Protein AF-A0A354F8G6-F1 (afdb_monomer_lite)

Sequence (89 aa):
MAKESSVAPKERVNIVYKPATGGAQAEVELPLKLLVLGDYTLRADDTPLEERKPVNIDKDNFNDVIKNQGLNLSLKVPNKLTGKEGEDI

Secondary structure (DSSP, 8-state):
--------S--S---------TTPPPP-PPP--------SS-S---S-GGGPPPPP--TTTHHHHHHHTT-------B--SS--TT-B-

Radius of gyration: 29.37 Å; chains: 1; bounding box: 54×34×80 Å

Structure (mmCIF, N/CA/C/O backbone):
data_AF-A0A354F8G6-F1
#
_entry.id   AF-A0A354F8G6-F1
#
loop_
_atom_site.group_PDB
_atom_site.id
_atom_site.type_symbol
_atom_site.label_atom_id
_atom_site.label_alt_id
_atom_site.label_comp_id
_atom_site.label_asym_id
_atom_site.label_entity_id
_atom_site.label_seq_id
_atom_site.pdbx_PDB_ins_code
_atom_site.Cartn_x
_atom_site.Cartn_y
_atom_site.Cartn_z
_atom_site.occupancy
_atom_site.B_iso_or_equiv
_atom_site.auth_seq_id
_atom_site.auth_comp_id
_atom_site.auth_asym_id
_atom_site.auth_atom_id
_atom_site.pdbx_PDB_model_num
ATOM 1 N N . MET A 1 1 ? -10.966 9.842 28.448 1.00 51.25 1 MET A N 1
ATOM 2 C CA . MET A 1 1 ? -11.488 10.931 29.305 1.00 51.25 1 MET A CA 1
ATOM 3 C C . MET A 1 1 ? -12.118 11.989 28.402 1.00 51.25 1 MET A C 1
ATOM 5 O O . MET A 1 1 ? -11.713 12.043 27.251 1.00 51.25 1 MET A O 1
ATOM 9 N N . ALA A 1 2 ? -13.101 12.749 28.905 1.00 52.16 2 ALA A N 1
ATOM 10 C CA . ALA A 1 2 ? -14.127 13.535 28.185 1.00 52.16 2 ALA A CA 1
ATOM 11 C C . ALA A 1 2 ? -15.379 12.730 27.757 1.00 52.16 2 ALA A C 1
ATOM 13 O O . ALA A 1 2 ? -15.590 12.447 26.583 1.00 52.16 2 ALA A O 1
ATOM 14 N N . LYS A 1 3 ? -16.218 12.349 28.733 1.00 60.38 3 LYS A N 1
ATOM 15 C CA . LYS A 1 3 ? -17.601 11.864 28.518 1.00 60.38 3 LYS A CA 1
ATOM 16 C C . LYS A 1 3 ? -18.570 12.357 29.609 1.00 60.38 3 LYS A C 1
ATOM 18 O O . LYS A 1 3 ? -19.522 11.664 29.944 1.00 60.38 3 LYS A O 1
ATOM 23 N N . GLU A 1 4 ? -18.351 13.539 30.180 1.00 61.62 4 GLU A N 1
ATOM 24 C CA . GLU A 1 4 ? -19.365 14.153 31.047 1.00 61.62 4 GLU A CA 1
ATOM 25 C C . GLU A 1 4 ? -20.078 15.266 30.282 1.00 61.62 4 GLU A C 1
ATOM 27 O O . GLU A 1 4 ? -19.470 16.240 29.844 1.00 61.62 4 GLU A O 1
ATOM 32 N N . SER A 1 5 ? -21.371 15.038 30.041 1.00 64.31 5 SER A N 1
ATOM 33 C CA . SER A 1 5 ? -22.294 15.989 29.427 1.00 64.31 5 SER A CA 1
ATOM 34 C C . SER A 1 5 ? -22.393 17.254 30.284 1.00 64.31 5 SER A C 1
ATOM 36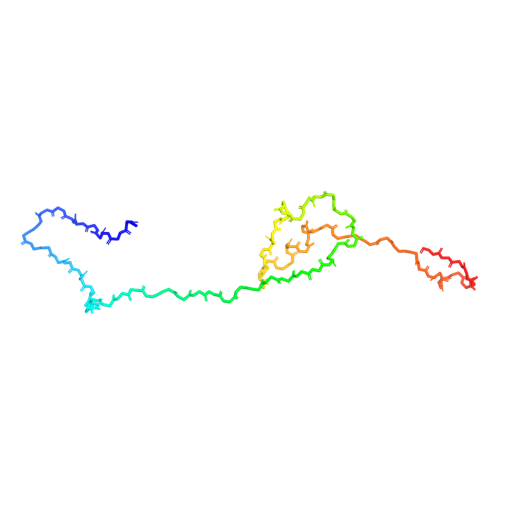 O O . SER A 1 5 ? -22.398 17.178 31.512 1.00 64.31 5 SER A O 1
ATOM 38 N N . SER A 1 6 ? -22.450 18.410 29.619 1.00 66.56 6 SER A N 1
ATOM 39 C CA . SER A 1 6 ? -22.519 19.738 30.231 1.00 66.56 6 SER A CA 1
ATOM 40 C C . SER A 1 6 ? -23.671 19.832 31.238 1.00 66.56 6 SER A C 1
ATOM 42 O O . SER A 1 6 ? -24.840 19.701 30.878 1.00 66.56 6 SER A O 1
ATOM 44 N N . VAL A 1 7 ? -23.338 20.063 32.509 1.00 65.69 7 VAL A N 1
ATOM 45 C CA . VAL A 1 7 ? -24.317 20.376 33.554 1.00 65.69 7 VAL A CA 1
ATOM 46 C C . VAL A 1 7 ? -24.526 21.889 33.556 1.00 65.69 7 VAL A C 1
ATOM 48 O O . VAL A 1 7 ? -23.619 22.642 33.907 1.00 65.69 7 VAL A O 1
ATOM 51 N N . ALA A 1 8 ? -25.711 22.338 33.139 1.00 64.88 8 ALA A N 1
ATOM 52 C CA . ALA A 1 8 ? -26.088 23.749 33.183 1.00 64.88 8 ALA A CA 1
ATOM 53 C C . ALA A 1 8 ? -26.313 24.240 34.637 1.00 64.88 8 ALA A C 1
ATOM 55 O O . ALA A 1 8 ? -26.607 23.427 35.523 1.00 64.88 8 ALA A O 1
ATOM 56 N N . PRO A 1 9 ? -26.166 25.555 34.913 1.00 68.00 9 PRO A N 1
ATOM 57 C CA . PRO A 1 9 ? -26.288 26.115 36.259 1.00 68.00 9 PRO A CA 1
ATOM 58 C C . PRO A 1 9 ? -27.687 25.940 36.864 1.00 68.00 9 PRO A C 1
ATOM 60 O O . PRO A 1 9 ? -28.676 25.783 36.161 1.00 68.00 9 PRO A O 1
ATOM 63 N N . LYS A 1 10 ? -27.737 25.990 38.198 1.00 64.81 10 LYS A N 1
ATOM 64 C CA . LYS A 1 10 ? -28.845 25.611 39.091 1.00 64.81 10 LYS A CA 1
ATOM 65 C C . LYS A 1 10 ? -30.218 26.216 38.718 1.00 64.81 10 LYS A C 1
ATOM 67 O O . LYS A 1 10 ? -30.624 27.232 39.277 1.00 64.81 10 LYS A O 1
ATOM 72 N N . GLU A 1 11 ? -30.981 25.531 37.872 1.00 62.41 11 GLU A N 1
ATOM 73 C CA . GLU A 1 11 ? -32.446 25.615 37.865 1.00 62.41 11 GLU A CA 1
ATOM 74 C C . GLU A 1 11 ? -33.040 24.545 38.800 1.00 62.41 11 GLU A C 1
ATOM 76 O O . GLU A 1 11 ? -32.368 23.590 39.192 1.00 62.41 11 GLU A O 1
ATOM 81 N N . ARG A 1 12 ? -34.299 24.718 39.237 1.00 66.69 12 ARG A N 1
ATOM 82 C CA . ARG A 1 12 ? -34.931 23.845 40.254 1.00 66.69 12 ARG A CA 1
ATOM 83 C C . ARG A 1 12 ? -35.129 22.394 39.793 1.00 66.69 12 ARG A C 1
ATOM 85 O O . ARG A 1 12 ? -35.401 21.540 40.634 1.00 66.69 12 ARG A O 1
ATOM 92 N N . VAL A 1 13 ? -34.988 22.112 38.498 1.00 65.69 13 VAL A N 1
ATOM 93 C CA . VAL A 1 13 ? -35.083 20.770 37.918 1.00 65.69 13 VAL A CA 1
ATOM 94 C C . VAL A 1 13 ? -34.000 20.616 36.853 1.00 65.69 13 VAL A C 1
ATOM 96 O O . VAL A 1 13 ? -34.026 21.312 35.847 1.00 65.69 13 VAL A O 1
ATOM 99 N N . ASN A 1 14 ? -33.081 19.670 37.054 1.00 68.31 14 ASN A N 1
ATOM 100 C CA . ASN A 1 14 ? -32.077 19.295 36.060 1.00 68.31 14 ASN A CA 1
ATOM 101 C C . ASN A 1 14 ? -32.445 17.930 35.468 1.00 68.31 14 ASN A C 1
ATOM 103 O O . ASN A 1 14 ? -32.391 16.915 36.166 1.00 68.31 14 ASN A O 1
ATOM 107 N N . ILE A 1 15 ? -32.809 17.899 34.185 1.00 75.31 15 ILE A N 1
ATOM 108 C CA . ILE A 1 15 ? -33.094 16.659 33.453 1.00 75.31 15 ILE A CA 1
ATOM 109 C C . ILE A 1 15 ? -31.806 16.211 32.759 1.00 75.31 15 ILE A C 1
ATOM 111 O O . ILE A 1 15 ? -31.305 16.894 31.871 1.00 75.31 15 ILE A O 1
ATOM 115 N N . VAL A 1 16 ? -31.270 15.057 33.161 1.00 74.19 16 VAL A N 1
ATOM 116 C CA . VAL A 1 16 ? -30.078 14.452 32.548 1.00 74.19 16 VAL A CA 1
ATOM 117 C C . VAL A 1 16 ? -30.470 13.126 31.915 1.00 74.19 16 VAL A C 1
ATOM 119 O O . VAL A 1 16 ? -30.980 12.235 32.594 1.00 74.19 16 VAL A O 1
ATOM 122 N N . TYR A 1 17 ? -30.198 12.976 30.619 1.00 76.31 17 TYR A N 1
ATOM 123 C CA . TYR A 1 17 ? -30.352 11.699 29.934 1.00 76.31 17 TYR A CA 1
ATOM 124 C C . TYR A 1 17 ? -29.209 10.760 30.331 1.00 76.31 17 TYR A C 1
ATOM 126 O O . TYR A 1 17 ? -28.044 11.008 30.017 1.00 76.31 17 TYR A O 1
ATOM 134 N N . LYS A 1 18 ? -29.547 9.676 31.031 1.00 75.56 18 LYS A N 1
ATOM 135 C CA . LYS A 1 18 ? -28.623 8.583 31.338 1.00 75.56 18 LYS A CA 1
ATOM 136 C C . LYS A 1 18 ? -29.045 7.355 30.529 1.00 75.56 18 LYS A C 1
ATOM 138 O O . LYS A 1 18 ? -30.109 6.808 30.818 1.00 75.56 18 LYS A O 1
ATOM 143 N N . PRO A 1 19 ? -28.261 6.917 29.529 1.00 77.06 19 PRO A N 1
ATOM 144 C CA . PRO A 1 19 ? -28.583 5.702 28.794 1.00 77.06 19 PRO A CA 1
ATOM 145 C C . PRO A 1 19 ? -28.534 4.499 29.745 1.00 77.06 19 PRO A C 1
ATOM 147 O O . PRO A 1 19 ? -27.568 4.322 30.489 1.00 77.06 19 PRO A O 1
ATOM 150 N N . ALA A 1 20 ? -29.581 3.675 29.732 1.00 79.25 20 ALA A N 1
ATOM 151 C CA . ALA A 1 20 ? -29.687 2.487 30.574 1.00 79.25 20 ALA A CA 1
ATOM 152 C C . ALA A 1 20 ? -28.853 1.331 29.991 1.00 79.25 20 ALA A C 1
ATOM 154 O O . ALA A 1 20 ? -29.393 0.386 29.426 1.00 79.25 20 ALA A O 1
ATOM 155 N N . THR A 1 21 ? -27.525 1.405 30.107 1.00 79.88 21 THR A N 1
ATOM 156 C CA . THR A 1 21 ? -26.606 0.377 29.579 1.00 79.88 21 THR A CA 1
ATOM 157 C C . THR A 1 21 ? -26.454 -0.845 30.490 1.00 79.88 21 THR A C 1
ATOM 159 O O . THR A 1 21 ? -25.716 -1.763 30.155 1.00 79.88 21 THR A O 1
ATOM 162 N N . GLY A 1 22 ? -27.118 -0.874 31.654 1.00 81.44 22 GLY A N 1
ATOM 163 C CA . GLY A 1 22 ? -27.164 -2.049 32.537 1.00 81.44 22 GLY A CA 1
ATOM 164 C C . GLY A 1 22 ? -25.805 -2.536 33.059 1.00 81.44 22 GLY A C 1
ATOM 165 O O . GLY A 1 22 ? -25.703 -3.677 33.488 1.00 81.44 22 GLY A O 1
ATOM 166 N N . GLY A 1 23 ? -24.758 -1.703 33.006 1.00 76.62 23 GLY A N 1
ATOM 167 C CA . GLY A 1 23 ? -23.392 -2.104 33.361 1.00 76.62 23 GLY A CA 1
ATOM 168 C C . GLY A 1 23 ? -22.624 -2.822 32.245 1.00 76.62 23 GLY A C 1
ATOM 169 O O . GLY A 1 23 ? -21.515 -3.289 32.495 1.00 76.62 23 GLY A O 1
ATOM 170 N N . ALA A 1 24 ? -23.171 -2.891 31.025 1.00 79.50 24 ALA A N 1
ATOM 171 C CA . ALA A 1 24 ? -22.472 -3.439 29.869 1.00 79.50 24 ALA A CA 1
ATOM 172 C C . ALA A 1 24 ? -21.201 -2.628 29.572 1.00 79.50 24 ALA A C 1
ATOM 174 O O . ALA A 1 24 ? -21.233 -1.394 29.482 1.00 79.50 24 ALA A O 1
ATOM 175 N N . GLN A 1 25 ? -20.078 -3.329 29.431 1.00 78.38 25 GLN A N 1
ATOM 176 C CA . GLN A 1 25 ? -18.820 -2.728 29.009 1.00 78.38 25 GLN A CA 1
ATOM 177 C C . GLN A 1 25 ? -18.840 -2.546 27.492 1.00 78.38 25 GLN A C 1
ATOM 179 O O . GLN A 1 25 ? -19.351 -3.388 26.762 1.00 78.38 25 GLN A O 1
ATOM 184 N N . ALA A 1 26 ? -18.318 -1.416 27.020 1.00 80.44 26 ALA A N 1
ATOM 185 C CA . ALA A 1 26 ? -18.213 -1.173 25.592 1.00 80.44 26 ALA A CA 1
ATOM 186 C C . ALA A 1 26 ? -17.086 -2.036 25.016 1.00 80.44 26 ALA A C 1
ATOM 188 O O . ALA A 1 26 ? -15.931 -1.882 25.411 1.00 80.44 26 ALA A O 1
ATOM 189 N N . GLU A 1 27 ? -17.427 -2.906 24.073 1.00 84.31 27 GLU A N 1
ATOM 190 C CA . GLU A 1 27 ? -16.456 -3.626 23.257 1.00 84.31 27 GLU A CA 1
ATOM 191 C C . GLU A 1 27 ? -16.143 -2.814 21.998 1.00 84.31 27 GLU A C 1
ATOM 193 O O . GLU A 1 27 ? -16.996 -2.105 21.460 1.00 84.31 27 GLU A O 1
ATOM 198 N N . VAL A 1 28 ? -14.890 -2.884 21.553 1.00 88.88 28 VAL A N 1
ATOM 199 C CA . VAL A 1 28 ? -14.430 -2.232 20.326 1.00 88.88 28 VAL A CA 1
ATOM 200 C C . VAL A 1 28 ? -13.901 -3.316 19.406 1.00 88.88 28 VAL A C 1
ATOM 202 O O . VAL A 1 28 ? -12.968 -4.034 19.763 1.00 88.88 28 VAL A O 1
ATOM 205 N N . GLU A 1 29 ? -14.489 -3.421 18.221 1.00 91.94 29 GLU A N 1
ATOM 206 C CA . GLU A 1 29 ? -14.025 -4.357 17.205 1.00 91.94 29 GLU A CA 1
ATOM 207 C C . GLU A 1 29 ? -12.717 -3.867 16.580 1.00 91.94 29 GLU A C 1
ATOM 209 O O . GLU A 1 29 ? -12.559 -2.689 16.242 1.00 91.94 29 GLU A O 1
ATOM 214 N N . LEU A 1 30 ? -11.768 -4.788 16.416 1.00 94.50 30 LEU A N 1
ATOM 215 C CA . LEU A 1 30 ? -10.521 -4.513 15.719 1.00 94.50 30 LEU A CA 1
ATOM 216 C C . LEU A 1 30 ? -10.688 -4.811 14.226 1.00 94.50 30 LEU A C 1
ATOM 218 O O . LEU A 1 30 ? -11.128 -5.907 13.871 1.00 94.50 30 LEU A O 1
ATOM 222 N N . PRO A 1 31 ? -10.309 -3.879 13.336 1.00 93.75 31 PRO A N 1
ATOM 223 C CA . PRO A 1 31 ? -10.381 -4.128 11.907 1.00 93.75 31 PRO A CA 1
ATOM 224 C C . PRO A 1 31 ? -9.326 -5.155 11.482 1.00 93.75 31 PRO A C 1
ATOM 226 O O . PRO A 1 31 ? -8.187 -5.139 11.957 1.00 93.75 31 PRO A O 1
ATOM 229 N N . LEU A 1 32 ? -9.675 -6.000 10.510 1.00 95.75 32 LEU A N 1
ATOM 230 C CA . LEU A 1 32 ? -8.705 -6.846 9.821 1.00 95.75 32 LEU A CA 1
ATOM 231 C C . LEU A 1 32 ? -7.800 -5.971 8.945 1.00 95.75 32 LEU A C 1
ATOM 233 O O . LEU A 1 32 ? -8.191 -5.543 7.859 1.00 95.75 32 LEU A O 1
ATOM 237 N N . LYS A 1 33 ? -6.579 -5.711 9.413 1.00 95.50 33 LYS A N 1
ATOM 238 C CA . LYS A 1 33 ? -5.577 -4.935 8.679 1.00 95.50 33 LYS A CA 1
ATOM 239 C C . LYS A 1 33 ? -4.514 -5.861 8.099 1.00 95.50 33 LYS A C 1
ATOM 241 O O . LYS A 1 33 ? -3.830 -6.561 8.840 1.00 95.50 33 LYS A O 1
ATOM 246 N N . LEU A 1 34 ? -4.370 -5.840 6.778 1.00 96.12 34 LEU A N 1
ATOM 247 C CA . LEU A 1 34 ? -3.381 -6.641 6.058 1.00 96.12 34 LEU A CA 1
ATOM 248 C C . LEU A 1 34 ? -2.145 -5.802 5.722 1.00 96.12 34 LEU A C 1
ATOM 250 O O . LEU A 1 34 ? -2.258 -4.622 5.388 1.00 96.12 34 LEU A O 1
ATOM 254 N N . LEU A 1 35 ? -0.972 -6.430 5.793 1.00 95.94 35 LEU A N 1
ATOM 255 C CA . LEU A 1 35 ? 0.295 -5.867 5.333 1.00 95.94 35 LEU A CA 1
ATOM 256 C C . LEU A 1 35 ? 0.743 -6.639 4.092 1.00 95.94 35 LEU A C 1
ATOM 258 O O . LEU A 1 35 ? 1.000 -7.838 4.173 1.00 95.94 35 LEU A O 1
ATOM 262 N N . VAL A 1 36 ? 0.828 -5.952 2.953 1.00 95.50 36 VAL A N 1
ATOM 263 C CA . VAL A 1 36 ? 1.244 -6.553 1.680 1.00 95.50 36 VAL A CA 1
ATOM 264 C C . VAL A 1 36 ? 2.674 -6.127 1.376 1.00 95.50 36 VAL A C 1
ATOM 266 O O . VAL A 1 36 ? 2.946 -4.946 1.156 1.00 95.50 36 VAL A O 1
ATOM 269 N N . LEU A 1 37 ? 3.586 -7.094 1.368 1.00 93.50 37 LEU A N 1
ATOM 270 C CA . LEU A 1 37 ? 5.005 -6.878 1.109 1.00 93.50 37 LEU A CA 1
ATOM 271 C C . LEU A 1 37 ? 5.339 -7.283 -0.326 1.00 93.50 37 LEU A C 1
ATOM 273 O O . LEU A 1 37 ? 4.914 -8.339 -0.791 1.00 93.50 37 LEU A O 1
ATOM 277 N N . GLY A 1 38 ? 6.116 -6.451 -1.008 1.00 91.44 38 GLY A N 1
ATOM 278 C CA . GLY A 1 38 ? 6.543 -6.689 -2.378 1.00 91.44 38 GLY A CA 1
ATOM 279 C C . GLY A 1 38 ? 7.515 -5.617 -2.846 1.00 91.44 38 GLY A C 1
ATOM 280 O O . GLY A 1 38 ? 7.643 -4.562 -2.221 1.00 91.44 38 GLY A O 1
ATOM 281 N N . ASP A 1 39 ? 8.204 -5.903 -3.946 1.00 91.50 39 ASP A N 1
ATOM 282 C CA . ASP A 1 39 ? 8.950 -4.881 -4.668 1.00 91.50 39 ASP A CA 1
ATOM 283 C C . ASP A 1 39 ? 7.985 -4.108 -5.574 1.00 91.50 39 ASP A C 1
ATOM 285 O O . ASP A 1 39 ? 7.502 -4.625 -6.582 1.00 91.50 39 ASP A O 1
ATOM 289 N N . TYR A 1 40 ? 7.674 -2.876 -5.177 1.00 92.50 40 TYR A N 1
ATOM 290 C CA . TYR A 1 40 ? 6.759 -1.997 -5.904 1.00 92.50 40 TYR A CA 1
ATOM 291 C C . TYR A 1 40 ? 7.477 -0.954 -6.761 1.00 92.50 40 TYR A C 1
ATOM 293 O O . TYR A 1 40 ? 6.819 -0.231 -7.505 1.00 92.50 40 TYR A O 1
ATOM 301 N N . THR A 1 41 ? 8.798 -0.819 -6.637 1.00 90.56 41 THR A N 1
ATOM 302 C CA . THR A 1 41 ? 9.552 0.286 -7.247 1.00 90.56 41 THR A CA 1
ATOM 303 C C . THR A 1 41 ? 10.660 -0.170 -8.180 1.00 90.56 41 THR A C 1
ATOM 305 O O . THR A 1 41 ? 11.152 0.675 -8.930 1.00 90.56 41 THR A O 1
ATOM 308 N N . LEU A 1 42 ? 11.053 -1.450 -8.134 1.00 89.69 42 LEU A N 1
ATOM 309 C CA . LEU A 1 42 ? 12.169 -2.031 -8.888 1.00 89.69 42 LEU A CA 1
ATOM 310 C C . LEU A 1 42 ? 13.469 -1.223 -8.743 1.00 89.69 42 LEU A C 1
ATOM 312 O O . LEU A 1 42 ? 14.302 -1.186 -9.650 1.00 89.69 42 LEU A O 1
ATOM 316 N N . ARG A 1 43 ? 13.636 -0.541 -7.603 1.00 86.69 43 ARG A N 1
ATOM 317 C CA . ARG A 1 43 ? 14.812 0.275 -7.289 1.00 86.69 43 ARG A CA 1
ATOM 318 C C . ARG A 1 43 ? 15.424 -0.189 -5.977 1.00 86.69 43 ARG A C 1
ATOM 320 O O . ARG A 1 43 ? 14.705 -0.564 -5.053 1.00 86.69 43 ARG A O 1
ATOM 327 N N . ALA A 1 44 ? 16.746 -0.091 -5.879 1.00 85.25 44 ALA A N 1
ATOM 328 C CA . ALA A 1 44 ? 17.411 -0.218 -4.593 1.00 85.25 44 ALA A CA 1
ATOM 329 C C . ALA A 1 44 ? 16.986 0.948 -3.685 1.00 85.25 44 ALA A C 1
ATOM 331 O O . ALA A 1 44 ? 16.932 2.099 -4.119 1.00 85.25 44 ALA A O 1
ATOM 332 N N . ASP A 1 45 ? 16.654 0.623 -2.442 1.00 86.81 45 ASP A N 1
ATOM 333 C CA . ASP A 1 45 ? 16.352 1.583 -1.388 1.00 86.81 45 ASP A CA 1
ATOM 334 C C . ASP A 1 45 ? 17.328 1.307 -0.247 1.00 86.81 45 ASP A C 1
ATOM 336 O O . ASP A 1 45 ? 17.312 0.210 0.320 1.00 86.81 45 ASP A O 1
ATOM 340 N N . ASP A 1 46 ? 18.187 2.281 0.045 1.00 91.25 46 ASP A N 1
ATOM 341 C CA . ASP A 1 46 ? 19.220 2.185 1.080 1.00 91.25 46 ASP A CA 1
ATOM 342 C C . ASP A 1 46 ? 18.635 2.339 2.495 1.00 91.25 46 ASP A C 1
ATOM 344 O O . ASP A 1 46 ? 19.323 2.085 3.484 1.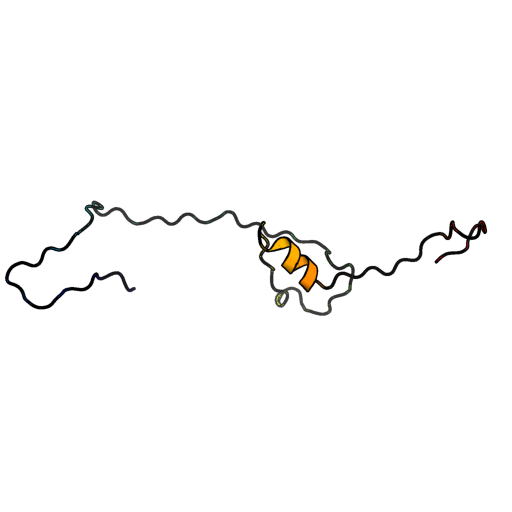00 91.25 46 ASP A O 1
ATOM 348 N N . THR A 1 47 ? 17.357 2.726 2.611 1.00 91.94 47 THR A N 1
ATOM 349 C CA . THR A 1 47 ? 16.668 2.871 3.897 1.00 91.94 47 THR A CA 1
ATOM 350 C C . THR A 1 47 ? 16.579 1.507 4.599 1.00 91.94 47 THR A C 1
ATOM 352 O O . THR A 1 47 ? 16.036 0.556 4.012 1.00 91.94 47 THR A O 1
ATOM 355 N N . PRO A 1 48 ? 17.055 1.373 5.852 1.00 94.19 48 PRO A N 1
ATOM 356 C CA . PRO A 1 48 ? 16.900 0.154 6.641 1.00 94.19 48 PRO A CA 1
ATO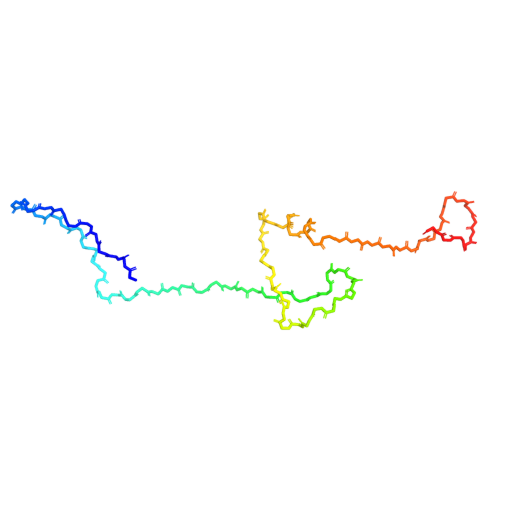M 357 C C . PRO A 1 48 ? 15.432 -0.263 6.755 1.00 94.19 48 PRO A C 1
ATOM 359 O O . PRO A 1 48 ? 14.545 0.581 6.856 1.00 94.19 48 PRO A O 1
ATOM 362 N N . LEU A 1 49 ? 15.156 -1.571 6.766 1.00 90.69 49 LEU A N 1
ATOM 363 C CA . LEU A 1 49 ? 13.781 -2.093 6.765 1.00 90.69 49 LEU A CA 1
ATOM 364 C C . LEU A 1 49 ? 12.935 -1.560 7.933 1.00 90.69 49 LEU A C 1
ATOM 366 O O . LEU A 1 49 ? 11.756 -1.277 7.752 1.00 90.69 49 LEU A O 1
ATOM 370 N N . GLU A 1 50 ? 13.539 -1.403 9.109 1.00 93.00 50 GLU A N 1
ATOM 371 C CA . GLU A 1 50 ? 12.884 -0.888 10.318 1.00 93.00 50 GLU A CA 1
ATOM 372 C C . GLU A 1 50 ? 12.475 0.589 10.226 1.00 93.00 50 GLU A C 1
ATOM 374 O O . GLU A 1 50 ? 11.538 1.012 10.902 1.00 93.00 50 GLU A O 1
ATOM 379 N N . GLU A 1 51 ? 13.128 1.363 9.358 1.00 94.31 51 GLU A N 1
ATOM 380 C CA . GLU A 1 51 ? 12.814 2.775 9.129 1.00 94.31 51 GLU A CA 1
ATOM 381 C C . GLU A 1 51 ? 11.768 2.966 8.016 1.00 94.31 51 GLU A C 1
ATOM 383 O O . GLU A 1 51 ? 11.160 4.039 7.900 1.00 94.31 51 GLU A O 1
ATOM 388 N N . ARG A 1 52 ? 11.503 1.925 7.211 1.00 92.19 52 ARG A N 1
ATOM 389 C CA . ARG A 1 52 ? 10.509 1.973 6.129 1.00 92.19 52 ARG A CA 1
ATOM 390 C C . ARG A 1 52 ? 9.096 2.000 6.704 1.00 92.19 52 ARG A C 1
ATOM 392 O O . ARG A 1 52 ? 8.634 1.058 7.346 1.00 92.19 52 ARG A O 1
ATOM 399 N N . LYS A 1 53 ? 8.368 3.083 6.430 1.00 92.69 53 LYS A N 1
ATOM 400 C CA . LYS A 1 53 ? 6.993 3.271 6.911 1.00 92.69 53 LYS A CA 1
ATOM 401 C C . LYS A 1 53 ? 5.985 2.568 5.993 1.00 92.69 53 LYS A C 1
ATOM 403 O O . LYS A 1 53 ? 5.995 2.832 4.791 1.00 92.69 53 LYS A O 1
ATOM 408 N N . PRO A 1 54 ? 5.064 1.744 6.530 1.00 94.06 54 PRO A N 1
ATOM 409 C CA . PRO A 1 54 ? 3.938 1.235 5.758 1.00 94.06 54 PRO A CA 1
ATOM 410 C C . PRO A 1 54 ? 3.031 2.377 5.296 1.00 94.06 54 PRO A C 1
ATOM 412 O O . PRO A 1 54 ? 2.703 3.274 6.077 1.00 94.06 54 PRO A O 1
ATOM 415 N N . VAL A 1 55 ? 2.574 2.308 4.049 1.00 95.19 55 VAL A N 1
ATOM 416 C CA . VAL A 1 55 ? 1.604 3.253 3.488 1.00 95.19 55 VAL A CA 1
ATOM 417 C C . VAL A 1 55 ? 0.214 2.633 3.567 1.00 95.19 55 VAL A C 1
ATOM 419 O O . VAL A 1 55 ? 0.021 1.465 3.229 1.00 95.19 55 VAL A O 1
ATOM 422 N N . ASN A 1 56 ? -0.760 3.394 4.066 1.00 96.12 56 ASN A N 1
ATOM 423 C CA . ASN A 1 56 ? -2.152 2.964 4.048 1.00 96.12 56 ASN A CA 1
ATOM 424 C C . ASN A 1 56 ? -2.734 3.152 2.644 1.00 96.12 56 ASN A C 1
ATOM 426 O O . ASN A 1 56 ? -2.490 4.175 2.013 1.00 96.12 56 ASN A O 1
ATOM 430 N N . ILE A 1 57 ? -3.494 2.158 2.189 1.00 96.12 57 ILE A N 1
ATOM 431 C CA . ILE A 1 57 ? -4.139 2.160 0.881 1.00 96.12 57 ILE A CA 1
ATOM 432 C C . ILE A 1 57 ? -5.608 1.788 1.070 1.00 96.12 57 ILE A C 1
ATOM 434 O O . ILE A 1 57 ? -5.919 0.797 1.736 1.00 96.12 57 ILE A O 1
ATOM 438 N N . ASP A 1 58 ? -6.489 2.571 0.465 1.00 96.44 58 ASP A N 1
ATOM 439 C CA . ASP A 1 58 ? -7.919 2.312 0.338 1.00 96.44 58 ASP A CA 1
ATOM 440 C C . ASP A 1 58 ? -8.406 2.692 -1.074 1.00 96.44 58 ASP A C 1
ATOM 442 O O . ASP A 1 58 ? -7.614 2.988 -1.972 1.00 96.44 58 ASP A O 1
ATOM 446 N N . LYS A 1 59 ? -9.721 2.618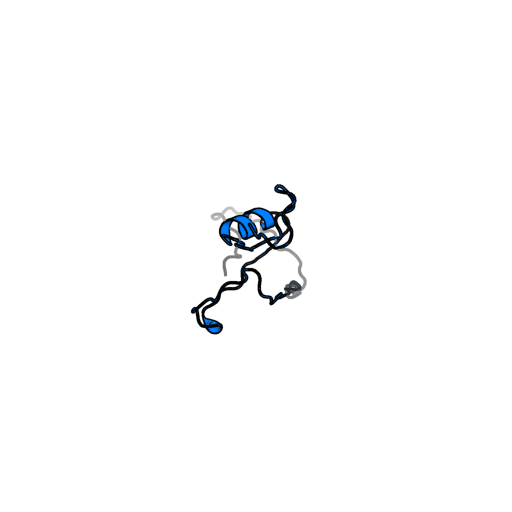 -1.304 1.00 97.19 59 LYS A N 1
ATOM 447 C CA . LYS A 1 59 ? -10.317 2.891 -2.620 1.00 97.19 59 LYS A CA 1
ATOM 448 C C . LYS A 1 59 ? -10.219 4.359 -3.031 1.00 97.19 59 LYS A C 1
ATOM 450 O O . LYS A 1 59 ? -10.235 4.639 -4.227 1.00 97.19 59 LYS A O 1
ATOM 455 N N .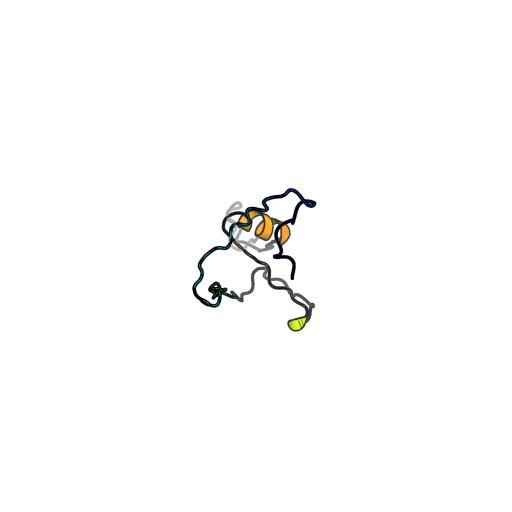 ASP A 1 60 ? -10.122 5.261 -2.065 1.00 97.75 60 ASP A N 1
ATOM 456 C CA . ASP A 1 60 ? -10.209 6.698 -2.288 1.00 97.75 60 ASP A CA 1
ATOM 457 C C . ASP A 1 60 ? -8.815 7.313 -2.477 1.00 97.75 60 ASP A C 1
ATOM 459 O O . ASP A 1 60 ? -8.672 8.292 -3.207 1.00 97.75 60 ASP A O 1
ATOM 463 N N . ASN A 1 61 ? -7.771 6.712 -1.890 1.00 97.12 61 ASN A N 1
ATOM 464 C CA . ASN A 1 61 ? -6.397 7.226 -1.937 1.00 97.12 61 ASN A CA 1
ATOM 465 C C . ASN A 1 61 ? -5.439 6.466 -2.876 1.00 97.12 61 ASN A C 1
ATOM 467 O O . ASN A 1 61 ? -4.292 6.884 -3.047 1.00 97.12 61 ASN A O 1
ATOM 471 N N . PHE A 1 62 ? -5.884 5.376 -3.511 1.00 97.00 62 PHE A N 1
ATOM 472 C CA . PHE A 1 62 ? -5.024 4.512 -4.331 1.00 97.00 62 PHE A CA 1
ATOM 473 C C . PHE A 1 62 ? -4.221 5.277 -5.398 1.00 97.00 62 PHE A C 1
ATOM 475 O O . PHE A 1 62 ? -3.009 5.094 -5.531 1.00 97.00 62 PHE A O 1
ATOM 482 N N . ASN A 1 63 ? -4.884 6.174 -6.133 1.00 96.69 63 ASN A N 1
ATOM 483 C CA . ASN A 1 63 ? -4.251 6.949 -7.203 1.00 96.69 63 ASN A CA 1
ATOM 484 C C . ASN A 1 63 ? -3.189 7.919 -6.669 1.00 96.69 63 ASN A C 1
ATOM 486 O O . ASN A 1 63 ? -2.134 8.084 -7.285 1.00 96.69 63 ASN A O 1
ATOM 490 N N . ASP A 1 64 ? -3.444 8.536 -5.516 1.00 97.00 64 ASP A N 1
ATOM 491 C CA . ASP A 1 64 ? -2.510 9.472 -4.893 1.00 97.00 64 ASP A CA 1
ATOM 492 C C . ASP A 1 64 ? -1.277 8.748 -4.354 1.00 97.00 64 ASP A C 1
ATOM 494 O O . ASP A 1 64 ? -0.155 9.234 -4.514 1.00 97.00 64 ASP A O 1
ATOM 498 N N . VAL A 1 65 ? -1.461 7.557 -3.774 1.00 96.25 65 VAL A N 1
ATOM 499 C CA . VAL A 1 65 ? -0.351 6.708 -3.325 1.00 96.25 65 VAL A CA 1
ATOM 500 C C . VAL A 1 65 ? 0.548 6.340 -4.504 1.00 96.25 65 VAL A C 1
ATOM 502 O O . VAL A 1 65 ? 1.756 6.568 -4.435 1.00 96.25 65 VAL A O 1
ATOM 505 N N . ILE A 1 66 ? -0.021 5.861 -5.616 1.00 94.50 66 ILE A N 1
ATOM 506 C CA . ILE A 1 66 ? 0.760 5.522 -6.819 1.00 94.50 66 ILE A CA 1
ATOM 507 C C . ILE A 1 66 ? 1.505 6.741 -7.363 1.00 94.50 66 ILE A C 1
ATOM 509 O O . ILE A 1 66 ? 2.685 6.645 -7.707 1.00 94.50 66 ILE A O 1
ATOM 513 N N . LYS A 1 67 ? 0.840 7.897 -7.427 1.00 94.50 67 LYS A N 1
ATOM 514 C CA . LYS A 1 67 ? 1.446 9.133 -7.929 1.00 94.50 67 LYS A CA 1
ATOM 515 C C . LYS A 1 67 ? 2.643 9.565 -7.078 1.00 94.50 67 LYS A C 1
ATOM 517 O O . LYS A 1 67 ? 3.685 9.921 -7.626 1.00 94.50 67 LYS A O 1
ATOM 522 N N . ASN A 1 68 ? 2.512 9.500 -5.756 1.00 93.62 68 ASN A N 1
ATOM 523 C CA . ASN A 1 68 ? 3.576 9.874 -4.823 1.00 93.62 68 ASN A CA 1
ATOM 524 C C . ASN A 1 68 ? 4.700 8.830 -4.739 1.00 93.62 68 ASN A C 1
ATOM 526 O O . ASN A 1 68 ? 5.805 9.163 -4.315 1.00 93.62 68 ASN A O 1
ATOM 530 N N . GLN A 1 69 ? 4.459 7.594 -5.188 1.00 90.94 69 GLN A N 1
ATOM 531 C CA . GLN A 1 69 ? 5.474 6.539 -5.231 1.00 90.94 69 GLN A CA 1
ATOM 532 C C . GLN A 1 69 ? 6.590 6.826 -6.258 1.00 90.94 69 GLN A C 1
ATOM 534 O O . GLN A 1 69 ? 7.674 6.241 -6.184 1.00 90.94 69 GLN A O 1
ATOM 539 N N . GLY A 1 70 ? 6.347 7.726 -7.221 1.00 89.69 70 GLY A N 1
ATOM 540 C CA . GLY A 1 70 ? 7.347 8.158 -8.200 1.00 89.69 70 GLY A CA 1
ATOM 541 C C . GLY A 1 70 ? 7.875 7.005 -9.053 1.00 89.69 70 GLY A C 1
ATOM 542 O O . GLY A 1 70 ? 9.088 6.863 -9.206 1.00 89.69 70 GLY A O 1
ATOM 543 N N . LEU A 1 71 ? 6.982 6.132 -9.525 1.00 92.19 71 LEU A N 1
ATOM 544 C CA . LEU A 1 71 ? 7.326 4.953 -10.320 1.00 92.19 71 LEU A CA 1
ATOM 545 C C . LEU A 1 71 ? 7.952 5.358 -11.662 1.00 92.19 71 LEU A C 1
ATOM 547 O O . LEU A 1 71 ? 7.415 6.203 -12.374 1.00 92.19 71 LEU A O 1
ATOM 551 N N . ASN A 1 72 ? 9.078 4.735 -12.005 1.00 91.25 72 ASN A N 1
ATOM 552 C CA . ASN A 1 72 ? 9.763 4.914 -13.280 1.00 91.25 72 ASN A CA 1
ATOM 553 C C . ASN A 1 72 ? 10.336 3.568 -13.731 1.00 91.25 72 ASN A C 1
ATOM 555 O O . ASN A 1 72 ? 10.764 2.768 -12.899 1.00 91.25 72 ASN A O 1
ATOM 559 N N . LEU A 1 73 ? 10.344 3.334 -15.038 1.00 91.19 73 LEU A N 1
ATOM 560 C CA . LEU A 1 73 ? 10.816 2.108 -15.650 1.00 91.19 73 LEU A CA 1
ATOM 561 C C . LEU A 1 73 ? 11.608 2.448 -16.916 1.00 91.19 73 LEU A C 1
ATOM 563 O O . LEU A 1 73 ? 11.042 2.899 -17.908 1.00 91.19 73 LEU A O 1
ATOM 567 N N . SER A 1 74 ? 12.916 2.204 -16.873 1.00 90.44 74 SER A N 1
ATOM 568 C CA . SER A 1 74 ? 13.812 2.348 -18.022 1.00 90.44 74 SER A CA 1
ATOM 569 C C . SER A 1 74 ? 14.207 0.962 -18.513 1.00 90.44 74 SER A C 1
ATOM 571 O O . SER A 1 74 ? 15.005 0.279 -17.873 1.00 90.44 74 SER A O 1
ATOM 573 N N . LEU A 1 75 ? 13.636 0.542 -19.639 1.00 90.69 75 LEU A N 1
ATOM 574 C CA . LEU A 1 75 ? 13.884 -0.762 -20.251 1.00 90.69 75 LEU A CA 1
ATOM 575 C C . LEU A 1 75 ? 14.341 -0.574 -21.689 1.00 90.69 75 LEU A C 1
ATOM 577 O O . LEU A 1 75 ? 13.850 0.317 -22.375 1.00 90.69 75 LEU A O 1
ATOM 581 N N . LYS A 1 76 ? 15.236 -1.455 -22.134 1.00 91.56 76 LYS A N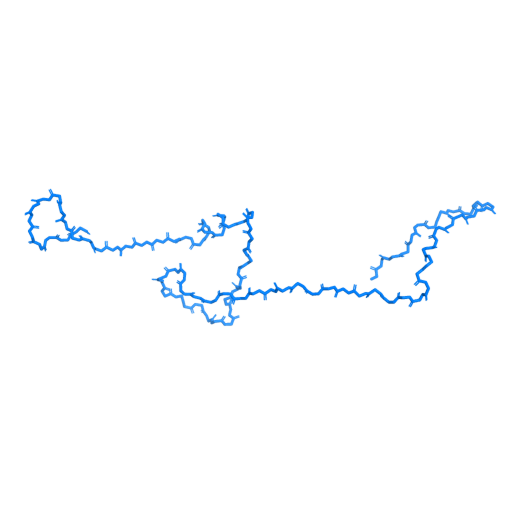 1
ATOM 582 C CA . LYS A 1 76 ? 15.544 -1.621 -23.552 1.00 91.56 76 LYS A CA 1
ATOM 583 C C . LYS A 1 76 ? 14.571 -2.619 -24.150 1.00 91.56 76 LYS A C 1
ATOM 585 O O . LYS A 1 76 ? 14.387 -3.702 -23.585 1.00 91.56 76 LYS A O 1
ATOM 590 N N . VAL A 1 77 ? 13.952 -2.257 -25.263 1.00 91.56 77 VAL A N 1
ATOM 591 C CA . VAL A 1 77 ? 12.991 -3.111 -25.963 1.00 91.56 77 VAL A CA 1
ATOM 592 C C . VAL A 1 77 ? 13.421 -3.327 -27.415 1.00 91.56 77 VAL A C 1
ATOM 594 O O . VAL A 1 77 ? 13.996 -2.422 -28.021 1.00 91.56 77 VAL A O 1
ATOM 597 N N . PRO A 1 78 ? 13.127 -4.497 -28.012 1.00 90.38 78 PRO A N 1
ATOM 598 C CA . PRO A 1 78 ? 13.484 -4.752 -29.401 1.00 90.38 78 PRO A CA 1
ATOM 599 C C . PRO A 1 78 ? 12.858 -3.726 -30.348 1.00 90.38 78 PRO A C 1
ATOM 601 O O . PRO A 1 78 ? 11.636 -3.535 -30.364 1.00 90.38 78 PRO A O 1
ATOM 604 N N . ASN A 1 79 ? 13.683 -3.113 -31.192 1.00 89.19 79 ASN A N 1
ATOM 605 C CA . ASN A 1 79 ? 13.233 -2.165 -32.196 1.00 89.19 79 ASN A CA 1
ATOM 606 C C . ASN A 1 79 ? 12.508 -2.899 -33.329 1.00 89.19 79 ASN A C 1
ATOM 608 O O . ASN A 1 79 ? 13.106 -3.624 -34.124 1.00 89.19 79 ASN A O 1
ATOM 612 N N . LYS A 1 80 ? 11.195 -2.691 -33.430 1.00 88.75 80 LYS A N 1
ATOM 613 C CA . LYS A 1 80 ? 10.376 -3.192 -34.545 1.00 88.75 80 LYS A CA 1
ATOM 614 C C . LYS A 1 80 ? 9.997 -2.105 -35.557 1.00 88.75 80 LYS A C 1
ATOM 616 O O . LYS A 1 80 ? 9.248 -2.390 -36.484 1.00 88.75 80 LYS A O 1
ATOM 621 N N . LEU A 1 81 ? 10.519 -0.885 -35.411 1.00 88.06 81 LEU A N 1
ATOM 622 C CA . LEU A 1 81 ? 10.209 0.256 -36.281 1.00 88.06 81 LEU A CA 1
ATOM 623 C C . LEU A 1 81 ? 11.111 0.320 -37.522 1.00 88.06 81 LEU A C 1
ATOM 625 O O . LEU A 1 81 ? 10.645 0.703 -38.591 1.00 88.06 81 LEU A O 1
ATOM 629 N N . THR A 1 82 ? 12.392 -0.048 -37.402 1.00 84.88 82 THR A N 1
ATOM 630 C CA . THR A 1 82 ? 13.391 0.088 -38.485 1.00 84.88 82 THR A CA 1
ATOM 631 C C . THR A 1 82 ? 13.540 -1.162 -39.356 1.00 84.88 82 THR A C 1
ATOM 633 O O . THR A 1 82 ? 14.240 -1.126 -40.366 1.00 84.88 82 THR A O 1
ATOM 636 N N . GLY A 1 83 ? 12.903 -2.276 -38.977 1.00 76.25 83 GLY A N 1
ATOM 637 C CA . GLY A 1 83 ? 12.996 -3.556 -39.688 1.00 76.25 83 GLY A CA 1
ATOM 638 C C . GLY A 1 83 ? 14.369 -4.238 -39.601 1.00 76.25 83 GLY A C 1
ATOM 639 O O . GLY A 1 83 ? 14.573 -5.257 -40.256 1.00 76.25 83 GLY A O 1
ATOM 640 N N . LYS A 1 84 ? 15.307 -3.705 -38.805 1.00 74.19 84 LYS A N 1
ATOM 641 C CA . LYS A 1 84 ? 16.607 -4.328 -38.536 1.00 74.19 84 LYS A CA 1
ATOM 642 C C . LYS A 1 84 ? 16.494 -5.251 -37.328 1.00 74.19 84 LYS A C 1
ATOM 644 O O . LYS A 1 84 ? 16.144 -4.816 -36.236 1.00 74.19 84 LYS A O 1
ATOM 649 N N . GLU A 1 85 ? 16.794 -6.531 -37.517 1.00 73.88 85 GLU A N 1
ATOM 650 C CA . GLU A 1 85 ? 16.860 -7.475 -36.403 1.00 73.88 85 GLU A CA 1
ATOM 651 C C . GLU A 1 85 ? 18.081 -7.180 -35.515 1.00 73.88 85 GLU A C 1
ATOM 653 O O . GLU A 1 85 ? 19.189 -7.000 -36.016 1.00 73.88 85 GLU A O 1
ATOM 658 N N . GLY A 1 86 ? 17.869 -7.129 -34.195 1.00 72.81 86 GLY A N 1
ATOM 659 C CA . GLY A 1 86 ? 18.931 -6.970 -33.191 1.00 72.81 86 GLY A CA 1
ATOM 660 C C . GLY A 1 86 ? 19.253 -5.533 -32.760 1.00 72.81 86 GLY A C 1
ATOM 661 O O . GLY A 1 86 ? 20.179 -5.340 -31.979 1.00 72.81 86 GLY A O 1
ATOM 662 N N . GLU A 1 87 ? 18.519 -4.530 -33.242 1.00 77.81 87 GLU A N 1
ATOM 663 C CA . GLU A 1 87 ? 18.603 -3.157 -32.729 1.00 77.81 87 GLU A CA 1
ATOM 664 C C . GLU A 1 87 ? 17.609 -2.996 -31.563 1.00 77.81 87 GLU A C 1
ATOM 666 O O . GLU A 1 87 ? 16.433 -3.315 -31.720 1.00 77.81 87 GLU A O 1
ATOM 671 N N . ASP A 1 88 ? 18.063 -2.525 -30.399 1.00 79.88 88 ASP A N 1
ATOM 672 C CA . ASP A 1 88 ? 17.204 -2.195 -29.250 1.00 79.88 88 ASP A CA 1
ATOM 673 C C . ASP A 1 88 ? 16.995 -0.673 -29.166 1.00 79.88 88 ASP A C 1
ATOM 675 O O . ASP A 1 88 ? 17.898 0.092 -29.525 1.00 79.88 88 ASP A O 1
ATOM 679 N N . ILE A 1 89 ? 15.830 -0.239 -28.670 1.00 67.94 89 ILE A N 1
ATOM 680 C CA . ILE A 1 89 ? 15.536 1.154 -28.272 1.00 67.94 89 ILE A CA 1
ATOM 681 C C . ILE A 1 89 ? 15.405 1.220 -26.751 1.00 67.94 89 ILE A C 1
ATOM 683 O O . ILE A 1 89 ? 14.753 0.315 -26.179 1.00 67.94 89 ILE A O 1
#

pLDDT: mean 84.5, std 11.79, range [51.25, 97.75]

Foldseek 3Di:
DPDDDDDDDDDPDGDDDDPPPVPDDDDDDDDPDDDDDDPPAPDDDPDPPVRDDDDDDDPVCPVVVVVVSPHDDDDWDFDPPPVDGPDTD

=== Feature glossary ===
A reading guide for the features in this record.

Start from the sequence.

  · Sequence gives the chain of amino acids in standard one-letter code (A=alanine, C=cysteine, …, Y=tyrosine), read N→C. It is the only feature that is directly encoded by the gene; all structural features are derived from the folded form of this sequence.

Fold it, and you get atomic coordinates and the backbone conformation that goes with them.

  · Structure coordinates are given as an mmCIF _atom_site loop: one row per atom with element, residue name, chain id, sequence number, and x/y/z position in Å. Only the four main-chain atoms per residue are included here; side chains are omitted to keep the record compact.

  · Backbone dihedral angles. Every residue except chain termini has a φ (preceding-C → N → Cα → C) and a ψ (N → Cα → C → next-N). They are reported in degrees following the IUPAC sign convention. Secondary structure is essentially a statement about which (φ, ψ) basin each residue occupies.

  · Eight-state secondary structure (DSSP): H is the canonical α-helix, G the tighter 3₁₀-helix, I the wider π-helix; E/B are β-structure, T and S are turns and bends, and '-' is everything else. DSSP derives these from the pattern of main-chain N–H···O=C hydrogen bonds, not from the sequence.

  · SS3 is a coarse helix/strand/coil call (letters a/b/c) made by the P-SEA algorithm from inter-Cα distances and dihedrals. It is less detailed than DSSP but needs only Cα positions.

Summarize the fold with a handful of shape descriptors and a per-residue structural alphabet.

  · Radius of gyration (Rg) is the root-mean-square distance of Cα atoms from their centroid — a single number for overall size and compactness. A globular domain of N residues has Rg ≈ 2.2·N^0.38 Å; an extended or disordered chain has a much larger Rg. The Cα contact count is the number of residue pairs whose Cα atoms are within 8 Å and are more than four positions apart in sequence — a standard proxy for tertiary packing density. The bounding box is the smallest axis-aligned box enclosing all Cα atoms.

  · 3Di is Foldseek's structural alphabet. Each residue is assigned one of twenty discrete states based on how its Cα sits relative to its spatial (not sequential) neighbors. Aligning 3Di strings finds structural homologs roughly as well as full 3D superposition, but orders of magnitude faster.

  · Solvent-accessible surface area (SASA) is the area in Å² traced out by the centre of a 1.4 Å probe sphere (a water molecule) rolled over the protein's van der Waals surface (Shrake–Rupley / Lee–Richards construction). Buried residues have near-zero SASA; fully exposed residues can exceed 200 Å². The total SASA scales roughly with the number of surface residues.

Ask how reliable the model is.

  · For AlphaFold models, the B-factor field carries pLDDT — the model's own estimate of local accuracy on a 0–100 scale. Regions with pLDDT<50 should be treated as essentially unmodeled; they often correspond to intrinsically disordered segments.

  · For experimental (PDB) structures, the B-factor (temperature factor) quantifies the positional spread of each atom in the crystal — a combination of thermal vibration and static disorder — in units of Å². High B-factors mark flexible loops or poorly resolved regions; low B-factors mark the rigid, well-ordered core.

  · Predicted Aligned Error (PAE) is an AlphaFold confidence matrix: entry (i, j) is the expected error in the position of residue j, in ångströms, when the prediction is superimposed on the true structure at residue i. Low PAE within a block of residues means that block is internally rigid and well-predicted; high PAE between two blocks means their relative placement is uncertain even if each block individually is confident.

Place it in context: what it resembles, what it is annotated as, and how it looks.

  · Structural nearest neighbors (via Foldseek easy-search vs the PDB). Reported per hit: target PDB id, E-value, and alignment TM-score. A TM-score above ~0.5 is the conventional threshold for 'same fold'.

  · Functional annotations link the protein to curated databases. InterPro entries identify conserved domains and families by matching the sequence against member-database signatures (Pfam, PROSITE, CDD, …). Gene Ontology (GO) terms describe molecular function, biological process, and cellular component in a controlled vocabulary. CATH places the structure in a hierarchical fold classification (Class/Architecture/Topology/Homologous-superfamily). The organism is the source species.

  · The contact map is a binary N×N matrix image: pixel (i, j) is dark where Cα_i and Cα_j are within 8 Å and |i−j|>4. Because the |i−j|>4 filter removes local helical contacts, off-diagonal stripes parallel to the main diagonal indicate parallel β-sheets; stripes perpendicular to it indicate antiparallel β-sheets. The Ramachandran plot scatters every residue's (φ, ψ) pair against the sterically allowed regions. The PAE heatmap renders the predicted-aligned-error matrix.

  · Six rendered views show the 3D structure from the faces of a cube — i.e. along ±x, ±y, ±z. Rendering representation is drawn randomly per protein from cartoon (secondary-structure ribbons), sticks (backbone bonds), or molecular surface; coloring is either N→C rainbow (blue at the N-terminus through red at the C-terminus) or one color per chain.